Protein AF-A0A256ZG57-F1 (afdb_monomer)

Radius of gyration: 14.59 Å; Cα contacts (8 Å, |Δi|>4): 124; chains: 1; bounding box: 39×22×43 Å

Foldseek 3Di:
DEVVVCVVLVCPPPDPQWDWDWDADPVGIDIWIKAAQSDFDWDDPVVDIFDRDGGIDTYDNPDPDDDDDPVVCVNRVNDDPDDDDD

Nearest PDB structures (foldseek):
  1msn-assembly1_B  TM=7.376E-01  e=6.834E-02  Human immunodeficiency virus 1
  2i4x-assembly1_B  TM=7.365E-01  e=8.816E-02  Human immunodeficiency virus 1
  6oou-assembly1_A  TM=7.273E-01  e=1.137E-01  Human immunodeficiency virus 1
  1b6j-assembly1_A  TM=7.437E-01  e=2.441E-01  Human immunodeficiency virus 1
  2hpf-assembly1_B  TM=7.249E-01  e=2.149E-01  Human immunodeficiency virus 2

Secondary structure (DSSP, 8-state):
-BHHHHHHTT--SPPTT-EEEEEEETTEEEEEEEEEEEEEEEEE-SS-EEEEEEEEEEEBSS-SS----HHHHHHTT-----PPP-

Sequence (86 aa):
MPCRLAVELGLWPPPDDAYLVEVGTASGPVRNYLVPSAAEVVVDAGDRVVGPVKCDVMISNLEYEVLISDRLGGELGIVIQGVREF

Structure (mmCIF, N/CA/C/O backbone):
data_AF-A0A256ZG57-F1
#
_entry.id   AF-A0A256ZG57-F1
#
loop_
_atom_site.group_PDB
_atom_site.id
_atom_site.type_symbol
_atom_site.label_atom_id
_atom_site.label_alt_id
_atom_site.label_comp_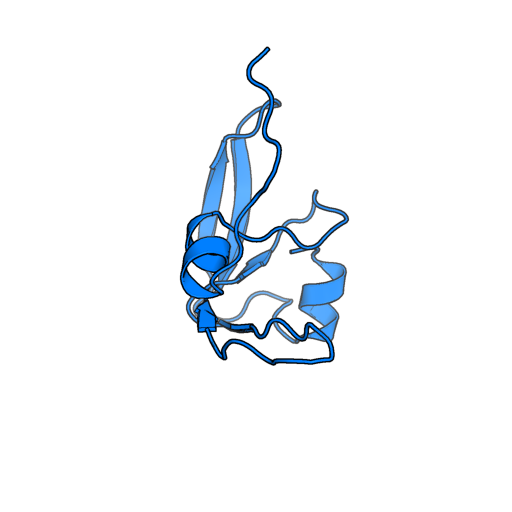id
_atom_site.label_asym_id
_atom_site.label_entity_id
_atom_site.label_seq_id
_atom_site.pdbx_PDB_ins_code
_atom_site.Cartn_x
_atom_site.Cartn_y
_atom_site.Cartn_z
_atom_site.occupancy
_atom_site.B_iso_or_equiv
_atom_site.auth_seq_id
_atom_site.auth_comp_id
_atom_site.auth_asym_id
_atom_site.auth_atom_id
_atom_site.pdbx_PDB_model_num
ATOM 1 N N . MET A 1 1 ? 2.800 -3.208 0.062 1.00 94.75 1 MET A N 1
ATOM 2 C CA . MET A 1 1 ? 1.978 -4.416 -0.149 1.00 94.75 1 MET A CA 1
ATOM 3 C C . MET A 1 1 ? 2.841 -5.535 -0.724 1.00 94.75 1 MET A C 1
ATOM 5 O O . MET A 1 1 ? 3.629 -5.244 -1.623 1.00 94.75 1 MET A O 1
ATOM 9 N N . PRO A 1 2 ? 2.708 -6.783 -0.238 1.00 97.06 2 PRO A N 1
ATOM 10 C CA . PRO A 1 2 ? 3.459 -7.929 -0.751 1.00 97.06 2 PRO A CA 1
ATOM 11 C C . PRO A 1 2 ? 3.094 -8.255 -2.203 1.00 97.06 2 PRO A C 1
ATOM 13 O O . PRO A 1 2 ? 1.917 -8.230 -2.572 1.00 97.06 2 PRO A O 1
ATOM 16 N N . CYS A 1 3 ? 4.084 -8.636 -3.013 1.00 95.88 3 CYS A N 1
ATOM 17 C CA . CYS A 1 3 ? 3.887 -8.988 -4.427 1.00 95.88 3 CYS A CA 1
ATOM 18 C C . CYS A 1 3 ? 2.846 -10.102 -4.642 1.00 95.88 3 CYS A C 1
ATOM 20 O O . CYS A 1 3 ? 2.034 -10.025 -5.560 1.00 95.88 3 CYS A O 1
ATOM 22 N N . ARG A 1 4 ? 2.785 -11.096 -3.746 1.00 95.44 4 ARG A N 1
ATOM 23 C CA . ARG A 1 4 ? 1.769 -12.158 -3.817 1.00 95.44 4 ARG A CA 1
ATOM 24 C C . ARG A 1 4 ? 0.340 -11.604 -3.801 1.00 95.44 4 ARG A C 1
ATOM 26 O O . ARG A 1 4 ? -0.469 -12.009 -4.626 1.00 95.44 4 ARG A O 1
ATOM 33 N N . LEU A 1 5 ? 0.052 -10.654 -2.910 1.00 96.56 5 LEU A N 1
ATOM 34 C CA . LEU A 1 5 ? -1.265 -10.020 -2.853 1.00 96.56 5 LEU A CA 1
ATOM 35 C C . LEU A 1 5 ? -1.515 -9.143 -4.089 1.00 96.56 5 LEU A C 1
ATOM 37 O O . LEU A 1 5 ? -2.635 -9.077 -4.579 1.00 96.56 5 LEU A O 1
ATOM 41 N N . ALA A 1 6 ? -0.473 -8.522 -4.650 1.00 97.25 6 ALA A N 1
ATOM 42 C CA . ALA A 1 6 ? -0.598 -7.769 -5.899 1.00 97.25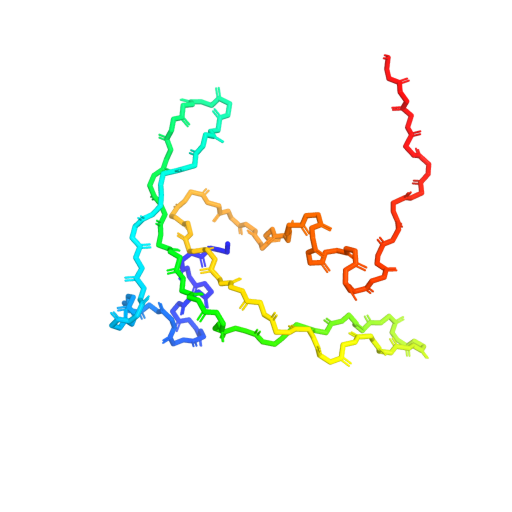 6 ALA A CA 1
ATOM 43 C C . ALA A 1 6 ? -1.019 -8.657 -7.080 1.00 97.25 6 ALA A C 1
ATOM 45 O O . ALA A 1 6 ? -1.829 -8.222 -7.893 1.00 97.25 6 ALA A O 1
ATOM 46 N N . VAL A 1 7 ? -0.528 -9.901 -7.152 1.00 97.25 7 VAL A N 1
ATOM 47 C CA . VAL A 1 7 ? -0.977 -10.888 -8.152 1.00 97.25 7 VAL A CA 1
ATOM 48 C C . VAL A 1 7 ? -2.460 -11.205 -7.968 1.00 97.25 7 VAL A C 1
ATOM 50 O O . VAL A 1 7 ? -3.215 -11.181 -8.936 1.00 97.25 7 VAL A O 1
ATOM 53 N N . GLU A 1 8 ? -2.886 -11.469 -6.731 1.00 97.00 8 GLU A N 1
ATOM 54 C CA . GLU A 1 8 ? -4.285 -11.789 -6.411 1.00 97.00 8 GLU A CA 1
ATOM 55 C C . GLU A 1 8 ? -5.238 -10.625 -6.744 1.00 97.00 8 GLU A C 1
ATOM 57 O O . GLU A 1 8 ? -6.365 -10.858 -7.176 1.00 97.00 8 GLU A O 1
ATOM 62 N N . LEU A 1 9 ? -4.767 -9.380 -6.619 1.00 95.62 9 LEU A N 1
ATOM 63 C CA . LEU A 1 9 ? -5.512 -8.160 -6.952 1.00 95.62 9 LEU A CA 1
ATOM 64 C C . LEU A 1 9 ? -5.365 -7.706 -8.417 1.00 95.62 9 LEU A C 1
ATOM 66 O O . LEU A 1 9 ? -5.908 -6.667 -8.784 1.00 95.62 9 LEU A O 1
ATOM 70 N N . GLY A 1 10 ? -4.633 -8.443 -9.262 1.00 96.62 10 GLY A N 1
ATOM 71 C CA . GLY A 1 10 ? -4.432 -8.082 -10.672 1.00 96.62 10 GLY A CA 1
ATOM 72 C C . GLY A 1 10 ? -3.539 -6.855 -10.902 1.00 96.62 10 GLY A C 1
ATOM 73 O O . GLY A 1 10 ? -3.556 -6.279 -11.984 1.00 96.62 10 GLY A O 1
ATOM 74 N N . LEU A 1 11 ? -2.747 -6.465 -9.900 1.00 97.00 11 LEU A N 1
ATOM 75 C CA . LEU A 1 11 ? -1.770 -5.371 -9.965 1.00 97.00 11 LEU A CA 1
ATOM 76 C C . LEU A 1 11 ? -0.349 -5.864 -10.298 1.00 97.00 11 LEU A C 1
ATOM 78 O O . LEU A 1 11 ? 0.594 -5.072 -10.308 1.00 97.00 11 LEU A O 1
ATOM 82 N N . TRP A 1 12 ? -0.179 -7.173 -10.528 1.00 96.88 12 TRP A N 1
ATOM 83 C CA . TRP A 1 12 ? 1.081 -7.780 -10.954 1.00 96.88 12 TRP A CA 1
ATOM 84 C C . TRP A 1 12 ? 0.880 -8.762 -12.129 1.00 96.88 12 TRP A C 1
ATOM 86 O O . TRP A 1 12 ? 0.039 -9.656 -12.006 1.00 96.88 12 TRP A O 1
ATOM 96 N N . PRO A 1 13 ? 1.664 -8.680 -13.231 1.00 96.06 13 PRO A N 1
ATOM 97 C CA . PRO A 1 13 ? 2.758 -7.729 -13.484 1.00 96.06 13 PRO A CA 1
ATOM 98 C C . PRO A 1 13 ? 2.280 -6.265 -13.447 1.00 96.06 13 PRO A C 1
ATOM 100 O O . PRO A 1 13 ? 1.082 -6.038 -13.604 1.00 96.06 13 PRO A O 1
ATOM 103 N N . PRO A 1 14 ? 3.169 -5.291 -13.166 1.00 95.69 14 PRO A N 1
ATOM 104 C 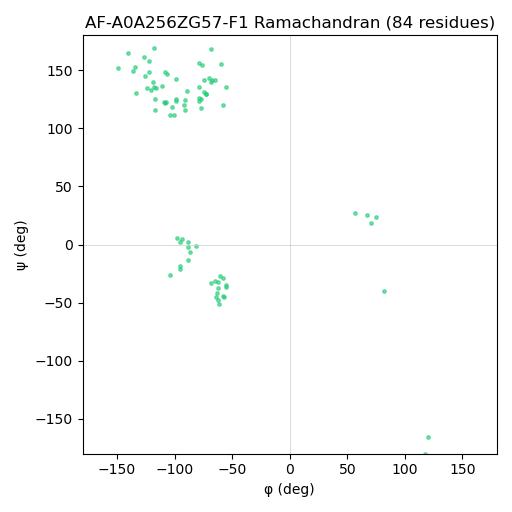CA . PRO A 1 14 ? 2.755 -3.904 -12.976 1.00 95.69 14 PRO A CA 1
ATOM 105 C C . PRO A 1 14 ? 1.966 -3.379 -14.187 1.00 95.69 14 PRO A C 1
ATOM 107 O O . PRO A 1 14 ? 2.401 -3.629 -15.316 1.00 95.69 14 PRO A O 1
ATOM 110 N N . PRO A 1 15 ? 0.841 -2.673 -13.979 1.00 96.69 15 PRO A N 1
ATOM 111 C CA . PRO A 1 15 ? 0.086 -2.043 -15.062 1.00 96.69 15 PRO A CA 1
ATOM 112 C C . PRO A 1 15 ? 0.860 -0.877 -15.697 1.00 96.69 15 PRO A C 1
ATOM 114 O O . PRO A 1 15 ? 1.868 -0.417 -15.161 1.00 96.69 15 PRO A O 1
ATOM 117 N N . ASP A 1 16 ? 0.375 -0.384 -16.839 1.00 96.75 16 ASP A N 1
ATOM 118 C CA . ASP A 1 16 ? 1.063 0.629 -17.658 1.00 96.75 16 ASP A CA 1
ATOM 119 C C . ASP A 1 16 ? 1.314 1.963 -16.933 1.00 96.75 16 ASP A C 1
ATOM 121 O O . ASP A 1 16 ? 2.256 2.683 -17.266 1.00 96.75 16 ASP A O 1
ATOM 125 N N . ASP A 1 17 ? 0.480 2.310 -15.953 1.00 96.25 17 ASP A N 1
ATOM 126 C CA . ASP A 1 17 ? 0.600 3.529 -15.150 1.00 96.25 17 ASP A CA 1
ATOM 127 C C . ASP A 1 17 ? 1.487 3.356 -13.906 1.00 96.25 17 ASP A C 1
ATOM 129 O O . ASP A 1 17 ? 1.737 4.322 -13.179 1.00 96.25 17 ASP A O 1
ATOM 133 N N . ALA A 1 18 ? 2.003 2.148 -13.668 1.00 97.75 18 ALA A N 1
ATOM 134 C CA . ALA A 1 18 ? 2.931 1.886 -12.585 1.00 97.75 18 ALA A CA 1
ATOM 135 C C . ALA A 1 18 ? 4.328 2.440 -12.892 1.00 97.75 18 ALA A C 1
ATOM 137 O O . ALA A 1 18 ? 4.852 2.316 -14.000 1.00 97.75 18 ALA A O 1
ATOM 138 N N . TYR A 1 19 ? 4.997 2.978 -11.873 1.00 97.69 19 TYR A N 1
ATOM 139 C CA . TYR A 1 19 ? 6.370 3.468 -12.000 1.00 97.69 19 TYR A CA 1
ATOM 140 C C . TYR A 1 19 ? 7.253 3.020 -10.839 1.00 97.69 19 TYR A C 1
ATOM 142 O O . TYR A 1 19 ? 6.788 2.759 -9.730 1.00 97.69 19 TYR A O 1
ATOM 150 N N . LEU A 1 20 ? 8.555 2.901 -11.106 1.00 97.00 20 LEU A N 1
ATOM 151 C CA . LEU A 1 20 ? 9.537 2.556 -10.083 1.00 97.00 20 LEU A CA 1
ATOM 152 C C . LEU A 1 20 ? 9.788 3.752 -9.164 1.00 97.00 20 LEU A C 1
ATOM 154 O O . LEU A 1 20 ? 10.075 4.856 -9.627 1.00 97.00 20 LEU A O 1
ATOM 158 N N . VAL A 1 21 ? 9.743 3.498 -7.862 1.00 96.50 21 VAL A N 1
ATOM 159 C CA . VAL A 1 21 ? 10.074 4.454 -6.806 1.00 96.50 21 VAL A CA 1
ATOM 160 C C . VAL A 1 21 ? 11.159 3.850 -5.928 1.00 96.50 21 VAL A C 1
ATOM 162 O O . VAL A 1 21 ? 11.087 2.680 -5.547 1.00 96.50 21 VAL A O 1
ATOM 165 N N . GLU A 1 22 ? 12.170 4.651 -5.608 1.00 95.62 22 GLU A N 1
ATOM 166 C CA . GLU A 1 22 ? 13.174 4.304 -4.610 1.00 95.62 22 GLU A CA 1
ATOM 167 C C . GLU A 1 22 ? 12.729 4.823 -3.244 1.00 95.62 22 GLU A C 1
ATOM 169 O O . GLU A 1 22 ? 12.448 6.012 -3.083 1.00 95.62 22 GLU A O 1
ATOM 174 N N . VAL A 1 23 ? 12.644 3.927 -2.264 1.00 91.31 23 VAL A N 1
ATOM 175 C CA . VAL A 1 23 ? 12.307 4.269 -0.880 1.00 91.31 23 VAL A CA 1
ATOM 176 C C . VAL A 1 23 ? 13.463 3.910 0.041 1.00 91.31 23 VAL A C 1
ATOM 178 O O . VAL A 1 23 ? 14.065 2.842 -0.075 1.00 91.31 23 VAL A O 1
ATOM 181 N N . GLY A 1 24 ? 13.787 4.819 0.958 1.00 90.56 24 GLY A N 1
ATOM 182 C CA . GLY A 1 24 ? 14.804 4.582 1.974 1.00 90.56 24 GLY A CA 1
ATOM 183 C C . GLY A 1 24 ? 14.295 3.608 3.032 1.00 90.56 24 GLY A C 1
ATOM 184 O O . GLY A 1 24 ? 13.225 3.814 3.599 1.00 90.56 24 GLY A O 1
ATOM 185 N N . THR A 1 25 ? 15.072 2.569 3.321 1.00 87.94 25 THR A N 1
ATOM 186 C CA . THR A 1 25 ? 14.854 1.673 4.466 1.00 87.94 25 THR A CA 1
ATOM 187 C C . THR A 1 25 ? 16.050 1.744 5.412 1.00 87.94 25 THR A C 1
ATOM 189 O O . THR A 1 25 ? 17.105 2.273 5.053 1.00 87.94 25 THR A O 1
ATOM 192 N N . ALA A 1 26 ? 15.929 1.163 6.609 1.00 89.81 26 ALA A N 1
ATOM 193 C CA . ALA A 1 26 ? 17.047 1.068 7.552 1.00 89.81 26 ALA A CA 1
ATOM 194 C C . ALA A 1 26 ? 18.271 0.334 6.964 1.00 89.81 26 ALA A C 1
ATOM 196 O O . ALA A 1 26 ? 19.405 0.631 7.331 1.00 89.81 26 ALA A O 1
ATOM 197 N N . SER A 1 27 ? 18.054 -0.601 6.033 1.00 88.62 27 SER A N 1
ATOM 198 C CA . SER A 1 27 ? 19.111 -1.377 5.370 1.00 88.62 27 SER A CA 1
ATOM 199 C C . SER A 1 27 ? 19.585 -0.763 4.046 1.00 88.62 27 SER A C 1
ATOM 201 O O . SER A 1 27 ? 20.418 -1.360 3.366 1.00 88.62 27 SER A O 1
ATOM 203 N N . GLY A 1 28 ? 19.080 0.418 3.680 1.00 92.62 28 GLY A N 1
ATOM 204 C CA . GLY A 1 28 ? 19.405 1.114 2.436 1.00 92.62 28 GLY A CA 1
ATOM 205 C C . GLY A 1 28 ? 18.199 1.309 1.510 1.00 92.62 28 GLY A C 1
ATOM 206 O O . GLY A 1 28 ? 17.073 0.939 1.852 1.00 92.62 28 GLY A O 1
ATOM 207 N N . PRO A 1 29 ? 18.404 1.936 0.344 1.00 93.69 29 PRO A N 1
ATOM 208 C CA . PRO A 1 29 ? 17.335 2.167 -0.616 1.00 93.69 29 PRO A CA 1
ATOM 209 C C . PRO A 1 29 ? 16.845 0.860 -1.248 1.00 93.69 29 PRO A C 1
ATOM 211 O O . PRO A 1 29 ? 17.637 -0.015 -1.603 1.00 93.69 29 PRO A O 1
ATOM 214 N N . VAL A 1 30 ? 15.531 0.750 -1.434 1.00 93.25 30 VAL A N 1
ATOM 215 C CA . VAL A 1 30 ? 14.889 -0.356 -2.157 1.00 93.25 30 VAL A CA 1
ATOM 216 C C . VAL A 1 30 ? 13.997 0.201 -3.259 1.00 93.25 30 VAL A C 1
ATOM 218 O O . VAL A 1 30 ? 13.393 1.263 -3.113 1.00 93.25 30 VAL A O 1
ATOM 221 N N . ARG A 1 31 ? 13.925 -0.514 -4.384 1.00 94.19 31 ARG A N 1
ATOM 222 C CA . ARG A 1 31 ? 13.093 -0.135 -5.531 1.00 94.19 31 ARG A CA 1
ATOM 223 C C . ARG A 1 31 ? 11.791 -0.920 -5.505 1.00 94.19 31 ARG A C 1
ATOM 225 O O . ARG A 1 31 ? 11.821 -2.148 -5.550 1.00 94.19 31 ARG A O 1
ATOM 232 N N . ASN A 1 32 ? 10.682 -0.196 -5.496 1.00 96.12 32 ASN A N 1
ATOM 233 C CA . ASN A 1 32 ? 9.324 -0.729 -5.493 1.00 96.12 32 ASN A CA 1
ATOM 234 C C . ASN A 1 32 ? 8.551 -0.190 -6.698 1.00 96.12 32 ASN A C 1
ATOM 236 O O . ASN A 1 32 ? 8.891 0.865 -7.232 1.00 96.12 32 ASN A O 1
ATOM 240 N N . TYR A 1 33 ? 7.492 -0.886 -7.106 1.00 97.81 33 TYR A N 1
ATOM 241 C CA . TYR A 1 33 ? 6.531 -0.334 -8.063 1.00 97.81 33 TYR A CA 1
ATOM 242 C C . TYR A 1 33 ? 5.443 0.414 -7.306 1.00 97.81 33 TYR A C 1
ATOM 244 O O . TYR A 1 33 ? 4.888 -0.119 -6.347 1.00 97.81 33 TYR A O 1
ATOM 252 N N . LEU A 1 34 ? 5.127 1.628 -7.734 1.00 97.94 34 LEU A N 1
ATOM 253 C CA . LEU A 1 34 ? 3.982 2.384 -7.254 1.00 97.94 34 LEU A CA 1
ATOM 254 C C . LEU A 1 34 ? 2.924 2.405 -8.352 1.00 97.94 34 LEU A C 1
ATOM 256 O O . LEU A 1 34 ? 3.205 2.855 -9.461 1.00 97.94 34 LEU A O 1
ATOM 260 N N . VAL A 1 35 ? 1.729 1.915 -8.032 1.00 98.31 35 VAL A N 1
ATOM 261 C CA . VAL A 1 35 ? 0.556 1.992 -8.901 1.00 98.31 35 VAL A CA 1
ATOM 262 C C . VAL A 1 35 ? -0.357 3.092 -8.359 1.00 98.31 35 VAL A C 1
ATOM 264 O O . VAL A 1 35 ? -0.887 2.941 -7.249 1.00 98.31 35 VAL A O 1
ATOM 267 N N . PRO A 1 36 ? -0.507 4.218 -9.069 1.00 97.88 36 PRO A N 1
ATOM 268 C CA . PRO A 1 36 ? -1.297 5.334 -8.577 1.00 97.88 36 PRO A CA 1
ATOM 269 C C . PRO A 1 36 ? -2.783 4.967 -8.515 1.00 97.88 36 PRO A C 1
ATOM 271 O O . PRO A 1 36 ? -3.312 4.333 -9.422 1.00 97.88 36 PRO A O 1
ATOM 274 N N . SER A 1 37 ? -3.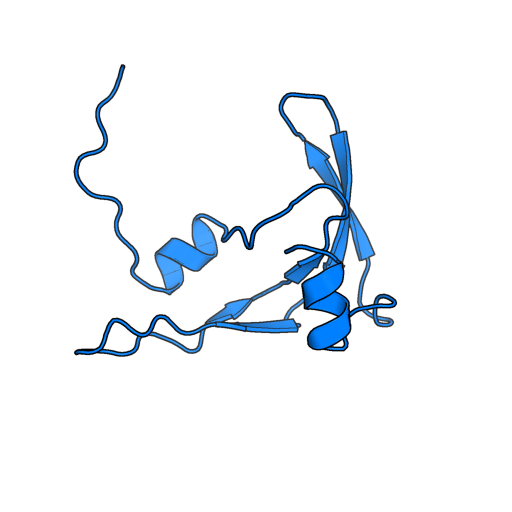495 5.416 -7.476 1.00 96.56 37 SER A N 1
ATOM 275 C CA . SER A 1 37 ? -4.964 5.343 -7.428 1.00 96.56 37 SER A CA 1
ATOM 276 C C . SER A 1 37 ? -5.563 3.931 -7.602 1.00 96.56 37 SER A C 1
ATOM 278 O O . SER A 1 37 ? -6.696 3.795 -8.072 1.00 96.56 37 SER A O 1
ATOM 280 N N . ALA A 1 38 ? -4.810 2.897 -7.222 1.00 96.88 38 ALA A N 1
ATOM 281 C CA . ALA A 1 38 ? -5.070 1.501 -7.571 1.00 96.88 38 ALA A CA 1
ATOM 282 C C . ALA A 1 38 ? -5.983 0.745 -6.596 1.00 96.88 38 ALA A C 1
ATOM 284 O O . ALA A 1 38 ? -6.440 -0.350 -6.922 1.00 96.88 38 ALA A O 1
ATOM 285 N N . ALA A 1 39 ? -6.235 1.291 -5.404 1.00 96.56 39 ALA A N 1
ATOM 286 C CA . ALA A 1 39 ? -7.059 0.635 -4.395 1.00 96.56 39 ALA A CA 1
ATOM 287 C C . ALA A 1 39 ? -8.042 1.597 -3.726 1.00 96.56 39 ALA A C 1
ATOM 289 O O . ALA A 1 39 ? -7.761 2.782 -3.542 1.00 96.56 39 ALA A O 1
ATOM 290 N N . GLU A 1 40 ? -9.179 1.043 -3.318 1.00 97.62 40 GLU A N 1
ATOM 291 C CA . GLU A 1 40 ? -10.096 1.638 -2.353 1.00 97.62 40 GLU A CA 1
ATOM 292 C C . GLU A 1 40 ? -10.007 0.831 -1.058 1.00 97.62 40 GLU A C 1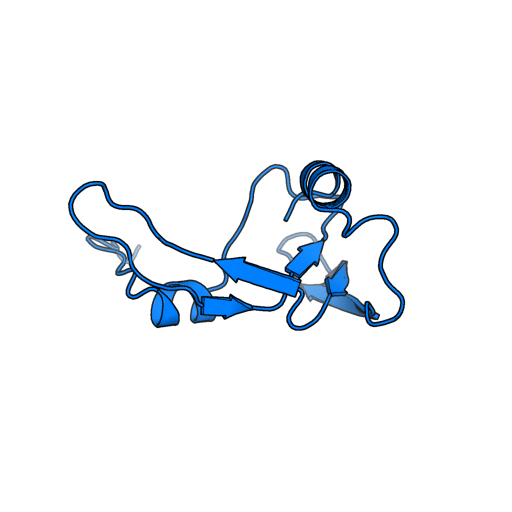
ATOM 294 O O . GLU A 1 40 ? -10.206 -0.384 -1.058 1.00 97.62 40 GLU A O 1
ATOM 299 N N . VAL A 1 41 ? -9.672 1.501 0.043 1.00 97.81 41 VAL A N 1
ATOM 300 C CA . VAL A 1 41 ? -9.478 0.864 1.350 1.00 97.81 41 VAL A CA 1
ATOM 301 C C . VAL A 1 41 ? -10.600 1.275 2.291 1.00 97.81 41 VAL A C 1
ATOM 303 O O . VAL A 1 41 ? -10.965 2.449 2.368 1.00 97.81 41 VAL A O 1
ATOM 306 N N . VAL A 1 42 ? -11.125 0.299 3.027 1.00 98.19 42 VAL A N 1
ATOM 307 C CA . VAL A 1 42 ? -12.072 0.504 4.124 1.00 98.19 42 VAL A CA 1
ATOM 308 C C . VAL A 1 42 ? -11.512 -0.087 5.412 1.00 98.19 42 VAL A C 1
ATOM 310 O O . VAL A 1 42 ? -10.800 -1.092 5.386 1.00 98.19 42 VAL A O 1
ATOM 313 N N . VAL A 1 43 ? -11.861 0.518 6.543 1.00 98.00 43 VAL A N 1
ATOM 314 C CA . VAL A 1 43 ? -11.696 -0.082 7.871 1.00 98.00 43 VAL A CA 1
ATOM 315 C C . VAL A 1 43 ? -13.053 -0.590 8.316 1.00 98.00 43 VAL A C 1
ATOM 317 O O . VAL A 1 43 ? -13.972 0.208 8.476 1.00 98.00 43 VAL A O 1
ATOM 320 N N . ASP A 1 44 ? -13.165 -1.895 8.538 1.00 97.50 44 ASP A N 1
ATOM 321 C CA . ASP A 1 44 ? -14.319 -2.516 9.183 1.00 97.50 44 ASP A CA 1
ATOM 322 C C . ASP A 1 44 ? -13.975 -2.815 10.649 1.00 97.50 44 ASP A C 1
ATOM 324 O O . ASP A 1 44 ? -13.113 -3.646 10.940 1.00 97.50 44 ASP A O 1
ATOM 328 N N . ALA A 1 45 ? -14.613 -2.092 11.572 1.00 96.06 45 ALA A N 1
ATOM 329 C CA . ALA A 1 45 ? -14.457 -2.275 13.015 1.00 96.06 45 ALA A CA 1
ATOM 330 C C . ALA A 1 45 ? -15.582 -3.136 13.631 1.00 96.06 45 ALA A C 1
ATOM 332 O O . ALA A 1 45 ? -15.648 -3.288 14.851 1.00 96.06 45 ALA A O 1
ATOM 333 N N . GLY A 1 46 ? -16.473 -3.701 12.807 1.00 97.12 46 GLY A N 1
ATOM 334 C CA . GLY A 1 46 ? -17.630 -4.501 13.213 1.00 97.12 46 GLY A CA 1
ATOM 335 C C . GLY A 1 46 ? -18.852 -3.675 13.631 1.00 97.12 46 GLY A C 1
ATOM 336 O O . GLY A 1 46 ? -19.977 -4.026 13.280 1.00 97.12 46 GLY A O 1
ATOM 337 N N . ASP A 1 47 ? -18.655 -2.567 14.349 1.00 97.50 47 ASP A N 1
ATOM 338 C CA . ASP A 1 47 ? -19.711 -1.611 14.725 1.00 97.50 47 ASP A CA 1
ATOM 339 C C . ASP A 1 47 ? -19.818 -0.421 13.758 1.00 97.50 47 ASP A C 1
ATOM 341 O O . ASP A 1 47 ? -20.858 0.239 13.677 1.00 97.50 47 ASP A O 1
ATOM 345 N N . ARG A 1 48 ? -18.743 -0.151 13.012 1.00 95.50 48 ARG A N 1
ATOM 346 C CA . ARG A 1 48 ? -18.664 0.908 12.007 1.00 95.50 48 ARG A CA 1
ATOM 347 C C . ARG A 1 48 ? -17.719 0.534 10.871 1.00 95.50 48 ARG A C 1
ATOM 349 O O . ARG A 1 48 ? -16.719 -0.150 11.078 1.00 95.50 48 ARG A O 1
ATOM 356 N N . VAL A 1 49 ? -17.999 1.095 9.699 1.00 98.06 49 VAL A N 1
ATOM 357 C CA . VAL A 1 49 ? -17.110 1.064 8.535 1.00 98.06 49 VAL A CA 1
ATOM 358 C C . VAL A 1 49 ? -16.676 2.491 8.206 1.00 98.06 49 VAL A C 1
ATOM 360 O O . VAL A 1 49 ? -17.509 3.399 8.196 1.00 98.06 49 VAL A O 1
ATOM 363 N N . VAL A 1 50 ? -15.382 2.699 7.951 1.00 98.12 50 VAL A N 1
ATOM 364 C CA . VAL A 1 50 ? -14.813 3.992 7.529 1.00 98.12 50 VAL A CA 1
ATOM 365 C C . VAL A 1 50 ? -14.137 3.838 6.168 1.00 98.12 50 VAL A C 1
ATOM 367 O O . VAL A 1 50 ? -13.377 2.895 5.961 1.00 98.12 50 VAL A O 1
ATOM 370 N N . GLY A 1 51 ? -14.413 4.766 5.251 1.00 97.12 51 GLY A N 1
ATOM 371 C CA . GLY A 1 51 ? -13.975 4.729 3.853 1.00 97.12 51 GLY A CA 1
ATOM 372 C C . GLY A 1 51 ? -15.162 4.737 2.872 1.00 97.12 51 GLY A C 1
ATOM 373 O O . GLY A 1 51 ? -16.283 5.040 3.288 1.00 97.12 51 GLY A O 1
ATOM 374 N N . PRO A 1 52 ? -14.942 4.408 1.583 1.00 98.00 52 PRO A N 1
ATOM 375 C CA . PRO A 1 52 ? -13.654 4.051 0.986 1.00 98.00 52 PRO A CA 1
ATOM 376 C C . PRO A 1 52 ? -12.706 5.250 0.878 1.00 98.00 52 PRO A C 1
ATOM 378 O O . PRO A 1 52 ? -13.125 6.368 0.582 1.00 98.00 52 PRO A O 1
ATOM 381 N N . VAL A 1 53 ? -11.416 5.002 1.092 1.00 98.50 53 VAL A N 1
ATOM 382 C CA . VAL A 1 53 ? -10.338 5.949 0.788 1.00 98.50 53 VAL A CA 1
ATOM 383 C C . VAL A 1 53 ? -9.573 5.426 -0.418 1.00 98.50 53 VAL A C 1
ATOM 385 O O . VAL A 1 53 ? -9.057 4.308 -0.394 1.00 98.50 53 VAL A O 1
ATOM 388 N N . LYS A 1 54 ? -9.514 6.231 -1.480 1.00 98.38 54 LYS A N 1
ATOM 389 C CA . LYS A 1 54 ? -8.755 5.904 -2.686 1.00 98.38 54 LYS A CA 1
ATOM 390 C C . LYS A 1 54 ? -7.275 6.191 -2.457 1.00 98.38 54 LYS A C 1
ATOM 392 O O . LYS A 1 54 ? -6.920 7.312 -2.097 1.00 98.38 54 LYS A O 1
ATOM 397 N N . CYS A 1 55 ? -6.413 5.207 -2.692 1.00 98.06 55 CYS A N 1
ATOM 398 C CA . CYS A 1 55 ? -4.981 5.344 -2.449 1.00 98.06 55 CYS A CA 1
ATOM 399 C C . CYS A 1 55 ? -4.119 4.679 -3.525 1.00 98.06 55 CYS A C 1
ATOM 401 O O . CYS A 1 55 ? -4.572 3.850 -4.318 1.00 98.06 55 CYS A O 1
ATOM 403 N N . ASP A 1 56 ? -2.842 5.050 -3.521 1.00 97.94 56 ASP A N 1
ATOM 404 C CA . ASP A 1 56 ? -1.814 4.391 -4.316 1.00 97.94 56 ASP A CA 1
ATOM 405 C C . ASP A 1 56 ? -1.419 3.058 -3.670 1.00 97.94 56 ASP A C 1
ATOM 407 O O . ASP A 1 56 ? -1.512 2.881 -2.451 1.00 97.94 56 ASP A O 1
ATOM 411 N N . VAL A 1 57 ? -0.931 2.124 -4.482 1.00 97.81 57 VAL A N 1
ATOM 412 C CA . VAL A 1 57 ? -0.436 0.826 -4.017 1.00 97.81 57 VAL A CA 1
ATOM 413 C C . VAL A 1 57 ? 1.044 0.708 -4.335 1.00 97.81 57 VAL A C 1
ATOM 415 O O . VAL A 1 57 ? 1.444 0.649 -5.495 1.00 97.81 57 VAL A O 1
ATOM 418 N N . MET A 1 58 ? 1.868 0.626 -3.292 1.00 97.38 58 MET A N 1
ATOM 419 C CA . MET A 1 58 ? 3.284 0.293 -3.431 1.00 97.38 58 MET A CA 1
ATOM 420 C C . MET A 1 58 ? 3.481 -1.220 -3.319 1.00 97.38 58 MET A C 1
ATOM 422 O O . MET A 1 58 ? 3.232 -1.812 -2.263 1.00 97.38 58 MET A O 1
ATOM 426 N N . ILE A 1 59 ? 3.944 -1.845 -4.396 1.00 97.56 59 ILE A N 1
ATOM 427 C CA . ILE A 1 59 ? 4.255 -3.272 -4.472 1.00 97.56 59 ILE A CA 1
ATOM 428 C C . ILE A 1 59 ? 5.728 -3.466 -4.114 1.00 97.56 59 ILE A C 1
ATOM 430 O O . ILE A 1 59 ? 6.616 -2.929 -4.780 1.00 97.56 59 ILE A O 1
ATOM 434 N N . SER A 1 60 ? 5.977 -4.247 -3.064 1.00 93.94 60 SER A N 1
ATOM 435 C CA . SER A 1 60 ? 7.315 -4.599 -2.591 1.00 93.94 60 SER A CA 1
ATOM 436 C C . SER A 1 60 ? 7.527 -6.108 -2.666 1.00 93.94 60 SER A C 1
ATOM 438 O O . SER A 1 60 ? 6.644 -6.898 -2.322 1.00 93.94 60 SER A O 1
ATOM 440 N N . ASN A 1 61 ? 8.729 -6.498 -3.089 1.00 90.12 61 ASN A N 1
ATOM 441 C CA . ASN A 1 61 ? 9.186 -7.890 -3.081 1.00 90.12 61 ASN A CA 1
ATOM 442 C C . ASN A 1 61 ? 9.816 -8.300 -1.739 1.00 90.12 61 ASN A C 1
ATOM 444 O O . ASN A 1 61 ? 10.173 -9.464 -1.577 1.00 90.12 61 ASN A O 1
ATOM 448 N N . LEU A 1 62 ? 9.994 -7.353 -0.812 1.00 91.25 62 LEU A N 1
ATOM 449 C CA . LEU A 1 62 ? 10.640 -7.576 0.486 1.00 91.25 62 LEU A CA 1
ATOM 450 C C . LEU A 1 62 ? 9.641 -7.638 1.645 1.00 91.25 62 LEU A C 1
ATOM 452 O O . LEU A 1 62 ? 9.928 -8.270 2.656 1.00 91.25 62 LEU A O 1
ATOM 456 N N . GLU A 1 63 ? 8.483 -6.989 1.501 1.00 91.25 63 GLU A N 1
ATOM 457 C CA . GLU A 1 63 ? 7.463 -6.965 2.548 1.00 91.25 63 GLU A CA 1
ATOM 458 C C . GLU A 1 63 ? 6.655 -8.264 2.577 1.00 91.25 63 GLU A C 1
ATOM 460 O O . GLU A 1 63 ? 6.188 -8.746 1.541 1.00 91.25 63 GLU A O 1
ATOM 465 N N . TYR A 1 64 ? 6.428 -8.783 3.783 1.00 92.75 64 TYR A N 1
ATOM 466 C CA . TYR A 1 64 ? 5.585 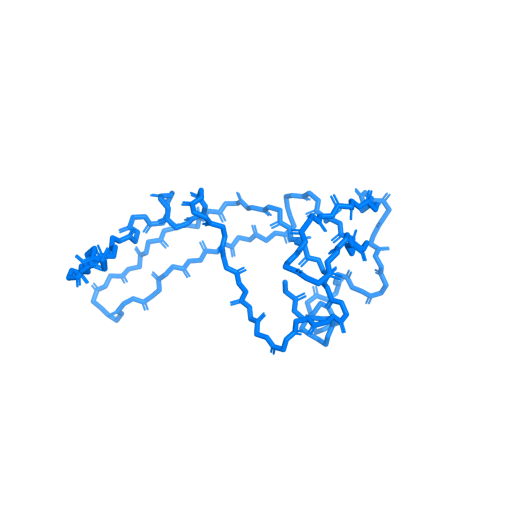-9.959 4.022 1.00 92.75 64 TYR A CA 1
ATOM 467 C C . TYR A 1 64 ? 4.143 -9.591 4.390 1.00 92.75 64 TYR A C 1
ATOM 469 O O . TYR A 1 64 ? 3.246 -10.419 4.244 1.00 92.75 64 TYR A O 1
ATOM 477 N N . GLU A 1 65 ? 3.907 -8.346 4.809 1.00 95.25 65 GLU A N 1
ATOM 478 C CA . GLU A 1 65 ? 2.611 -7.857 5.284 1.00 95.25 65 GLU A CA 1
ATOM 479 C C . GLU A 1 65 ? 2.161 -6.597 4.535 1.00 95.25 65 GLU A C 1
ATOM 481 O O . GLU A 1 65 ? 2.937 -5.905 3.864 1.00 95.25 65 GLU A O 1
ATOM 486 N N . VAL A 1 66 ? 0.861 -6.303 4.615 1.00 95.75 66 VAL A N 1
ATOM 487 C CA . VAL A 1 66 ? 0.313 -5.046 4.103 1.00 95.75 66 VAL A CA 1
ATOM 488 C C . VAL A 1 66 ? 0.634 -3.939 5.096 1.00 95.75 66 VAL A C 1
ATOM 490 O O . VAL A 1 66 ? 0.160 -3.947 6.225 1.00 95.75 66 VAL A O 1
ATOM 493 N N . LEU A 1 67 ? 1.414 -2.965 4.639 1.00 95.44 67 LEU A N 1
ATOM 494 C CA . LEU A 1 67 ? 1.677 -1.728 5.361 1.00 95.44 67 LEU A CA 1
ATOM 495 C C . LEU A 1 67 ? 0.774 -0.620 4.815 1.00 95.44 67 LEU A C 1
ATOM 497 O O . LEU A 1 67 ? 0.567 -0.536 3.600 1.00 95.44 67 LEU A O 1
ATOM 501 N N . ILE A 1 68 ? 0.282 0.241 5.703 1.00 96.19 68 ILE A N 1
ATOM 502 C CA . ILE A 1 68 ? -0.420 1.480 5.351 1.00 96.19 68 ILE A CA 1
ATOM 503 C C . ILE A 1 68 ? 0.468 2.679 5.681 1.00 96.19 68 ILE A C 1
ATOM 505 O O . ILE A 1 68 ? 1.260 2.629 6.618 1.00 96.19 68 ILE A O 1
ATOM 509 N N . SER A 1 69 ? 0.352 3.754 4.905 1.00 95.19 69 SER A N 1
ATOM 510 C CA . SER A 1 69 ? 1.043 5.007 5.214 1.00 95.19 69 SER A CA 1
ATOM 511 C C . SER A 1 69 ? 0.312 5.778 6.312 1.00 95.19 69 SER A C 1
ATOM 513 O O . SER A 1 69 ? -0.908 5.661 6.445 1.00 95.19 69 SER A O 1
ATOM 515 N N . ASP A 1 70 ? 1.030 6.644 7.030 1.00 95.88 70 ASP A N 1
ATOM 516 C CA . ASP A 1 70 ? 0.431 7.553 8.020 1.00 95.88 70 ASP A CA 1
ATOM 517 C C . ASP A 1 70 ? -0.683 8.411 7.410 1.00 95.88 70 ASP A C 1
ATOM 519 O O . ASP A 1 70 ? -1.701 8.675 8.047 1.00 95.88 70 ASP A O 1
ATOM 523 N N . ARG A 1 71 ? -0.525 8.800 6.137 1.00 96.75 71 ARG A N 1
ATOM 524 C CA . ARG A 1 71 ? -1.555 9.524 5.389 1.00 96.75 71 ARG A CA 1
ATOM 525 C C . ARG A 1 71 ? -2.835 8.700 5.254 1.00 96.75 71 ARG A C 1
ATOM 527 O O . ARG A 1 71 ? -3.905 9.208 5.570 1.00 96.75 71 ARG A O 1
ATOM 534 N N . LEU A 1 72 ? -2.728 7.448 4.801 1.00 98.00 72 LEU A N 1
ATOM 535 C CA . LEU A 1 72 ? -3.889 6.567 4.663 1.00 98.00 72 LEU A CA 1
ATOM 536 C C . LEU A 1 72 ? -4.527 6.289 6.032 1.00 98.00 72 LEU A C 1
ATOM 538 O O . LEU A 1 72 ? -5.746 6.346 6.157 1.00 98.00 72 LEU A O 1
ATOM 542 N N . GLY A 1 73 ? -3.712 6.063 7.068 1.00 97.81 73 GLY A N 1
ATOM 543 C CA . GLY A 1 73 ? -4.191 5.908 8.443 1.00 97.81 73 GLY A CA 1
ATOM 544 C C . GLY A 1 73 ? -4.980 7.126 8.936 1.00 97.81 73 GLY A C 1
ATOM 545 O O . GLY A 1 73 ? -6.067 6.966 9.492 1.00 97.81 73 GLY A O 1
ATOM 546 N N . GLY A 1 74 ? -4.483 8.336 8.668 1.00 97.75 74 GLY A N 1
ATOM 547 C CA . GLY A 1 74 ? -5.166 9.587 8.995 1.00 97.75 74 GLY A CA 1
ATOM 548 C C . GLY A 1 74 ? -6.485 9.776 8.239 1.00 97.75 74 GLY A C 1
ATOM 549 O O . GLY A 1 74 ? -7.492 10.115 8.858 1.00 97.75 74 GLY A O 1
ATOM 550 N N . GLU A 1 75 ? -6.512 9.508 6.929 1.00 98.00 75 GLU A N 1
ATOM 551 C CA . GLU A 1 75 ? -7.735 9.591 6.109 1.00 98.00 75 GLU A CA 1
ATOM 552 C C . GLU A 1 75 ? -8.792 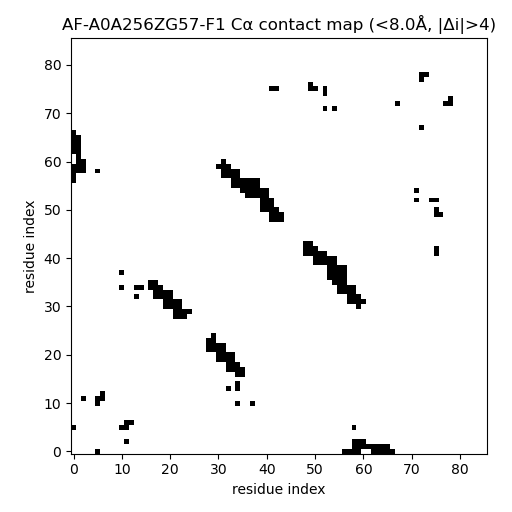8.551 6.534 1.00 98.00 75 GLU A C 1
ATOM 554 O O . GLU A 1 75 ? -9.990 8.831 6.492 1.00 98.00 75 GLU A O 1
ATOM 559 N N . LEU A 1 76 ? -8.363 7.385 7.026 1.00 98.19 76 LEU A N 1
ATOM 560 C CA . LEU A 1 76 ? -9.236 6.351 7.599 1.00 98.19 76 LEU A CA 1
ATOM 561 C C . LEU A 1 76 ? -9.636 6.620 9.063 1.00 98.19 76 LEU A C 1
ATOM 563 O O . LEU A 1 76 ? -10.368 5.826 9.657 1.00 98.19 76 LEU A O 1
ATOM 567 N N . GLY A 1 77 ? -9.165 7.711 9.673 1.00 96.19 77 GLY A N 1
ATOM 568 C CA . GLY A 1 77 ? -9.475 8.054 11.063 1.00 96.19 77 GLY A CA 1
ATOM 569 C C . GLY A 1 77 ? -8.890 7.083 12.097 1.00 96.19 77 GLY A C 1
ATOM 570 O O . GLY A 1 77 ? -9.436 6.955 13.198 1.00 96.19 77 GLY A O 1
ATOM 571 N N . ILE A 1 78 ? -7.803 6.383 11.758 1.00 95.88 78 ILE A N 1
ATOM 572 C CA . ILE A 1 78 ? -7.082 5.502 12.679 1.00 95.88 78 ILE A CA 1
ATOM 573 C C . ILE A 1 78 ? -6.229 6.369 13.609 1.00 95.88 78 ILE A C 1
ATOM 575 O O . ILE A 1 78 ? -5.405 7.164 13.164 1.00 95.88 78 ILE A O 1
ATOM 579 N N . VAL A 1 79 ? -6.409 6.193 14.919 1.00 94.00 79 VAL A N 1
ATOM 580 C CA . VAL A 1 79 ? -5.630 6.885 15.953 1.00 94.00 79 VAL A CA 1
ATOM 581 C C . VAL A 1 79 ? -4.856 5.856 16.762 1.00 94.00 79 VAL A C 1
ATOM 583 O O . VAL A 1 79 ? -5.446 4.940 17.334 1.00 94.00 79 VAL A O 1
ATOM 586 N N . ILE A 1 80 ? -3.537 6.025 16.846 1.00 91.56 80 ILE A N 1
ATOM 587 C CA . ILE A 1 80 ? -2.683 5.200 17.704 1.00 91.56 80 ILE A CA 1
ATOM 588 C C . ILE A 1 80 ? -2.810 5.713 19.142 1.00 91.56 80 ILE A C 1
ATOM 590 O O . ILE A 1 80 ? -2.556 6.884 19.419 1.00 91.56 80 ILE A O 1
ATOM 594 N N . GLN A 1 81 ? -3.201 4.840 20.068 1.00 89.75 81 GLN A N 1
ATOM 595 C CA . GLN A 1 81 ? -3.324 5.171 21.488 1.00 89.75 81 GLN A CA 1
ATOM 596 C C . GLN A 1 81 ? -2.188 4.547 22.302 1.00 89.75 81 GLN A C 1
ATOM 598 O O . GLN A 1 81 ? -1.726 3.450 22.001 1.00 89.75 81 GLN A O 1
ATOM 603 N N . GLY A 1 82 ? -1.760 5.236 23.364 1.00 85.94 82 GLY A N 1
ATOM 604 C CA . GLY A 1 82 ? -0.782 4.696 24.313 1.00 85.94 82 GLY A CA 1
ATOM 605 C C . GLY A 1 82 ? 0.663 4.669 23.809 1.00 85.94 82 GLY A C 1
ATOM 606 O O . GLY A 1 82 ? 1.458 3.880 24.318 1.00 85.94 82 GLY A O 1
ATOM 607 N N . VAL A 1 83 ? 1.011 5.521 22.839 1.00 82.31 83 VAL A N 1
ATOM 608 C CA . VAL A 1 83 ? 2.402 5.709 22.406 1.00 82.31 83 VAL A CA 1
ATOM 609 C C . VAL A 1 83 ? 3.233 6.155 23.612 1.00 82.31 83 VAL A C 1
ATOM 611 O O . VAL A 1 83 ? 2.935 7.174 24.232 1.00 82.31 83 VAL A O 1
ATOM 614 N N . ARG A 1 84 ? 4.248 5.366 23.977 1.00 79.12 84 ARG A N 1
ATOM 615 C CA . ARG A 1 84 ? 5.248 5.748 24.978 1.00 79.12 84 ARG A CA 1
ATOM 616 C C . ARG A 1 84 ? 6.484 6.247 24.252 1.00 79.12 84 ARG A C 1
ATOM 618 O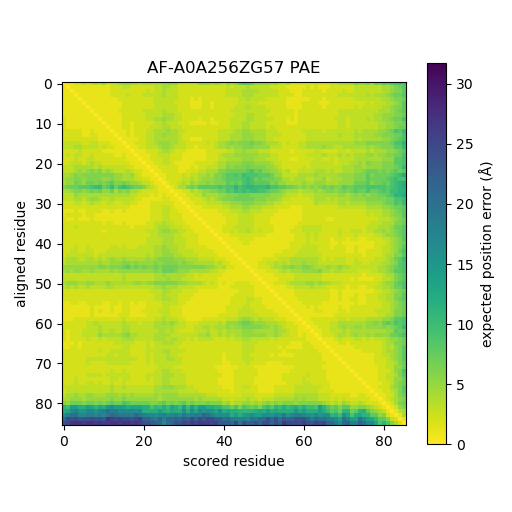 O . ARG A 1 84 ? 7.028 5.536 23.412 1.00 79.12 84 ARG A O 1
ATOM 625 N N . GLU A 1 85 ? 6.905 7.455 24.587 1.00 72.69 85 GLU A N 1
ATOM 626 C CA . GLU A 1 85 ? 8.208 7.982 24.196 1.00 72.69 85 GLU A CA 1
ATOM 627 C C . GLU A 1 85 ? 9.275 7.264 25.039 1.00 72.69 85 GLU A C 1
ATOM 629 O O . GLU A 1 85 ? 9.107 7.121 26.255 1.00 72.69 85 GLU A O 1
ATOM 634 N N . PHE A 1 86 ? 10.303 6.725 24.378 1.00 57.47 86 PHE A N 1
ATOM 635 C CA . PHE A 1 86 ? 11.460 6.097 25.025 1.00 57.47 86 PHE A CA 1
ATOM 636 C C . PHE A 1 86 ? 12.499 7.143 25.421 1.00 57.47 86 PHE A C 1
ATOM 638 O O . PHE A 1 86 ? 12.708 8.084 24.622 1.00 57.47 86 PHE A O 1
#

pLDDT: mean 94.65, std 5.87, range [57.47, 98.5]

Mean predicted aligned error: 3.68 Å

Solvent-accessible surface area (backbone atoms only — not comparable to full-atom values): 5420 Å² total; per-residue (Å²): 52,22,47,71,59,30,42,78,70,68,52,46,76,73,52,94,79,40,44,83,42,79,43,84,48,99,94,43,74,45,80,27,41,36,30,70,72,67,42,72,47,67,49,77,71,86,86,52,74,36,66,75,44,78,34,63,43,49,40,26,92,82,46,89,54,79,71,78,53,72,66,58,36,52,77,55,69,5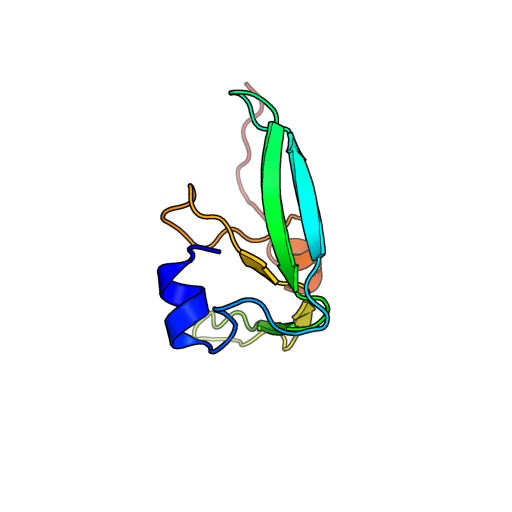8,76,91,77,86,83,75,87,131